Protein AF-A0A820C5L3-F1 (afdb_monomer)

Organism: NCBI:txid392033

Structure (mmCIF, N/CA/C/O backbone):
data_AF-A0A820C5L3-F1
#
_entry.id   AF-A0A820C5L3-F1
#
loop_
_atom_site.group_PDB
_atom_site.id
_atom_site.type_symbol
_atom_site.label_atom_id
_atom_site.label_alt_id
_atom_site.label_comp_id
_atom_site.label_asym_id
_atom_site.label_entity_id
_atom_site.label_seq_id
_atom_site.pdbx_PDB_ins_code
_atom_site.Cartn_x
_atom_site.Cartn_y
_atom_site.Cartn_z
_atom_site.occupancy
_atom_site.B_iso_or_equiv
_atom_site.auth_seq_id
_atom_site.auth_comp_id
_atom_site.auth_asym_id
_atom_site.auth_atom_id
_atom_site.pdbx_PDB_model_num
ATOM 1 N N . MET A 1 1 ? 15.963 -13.919 -25.135 1.00 39.50 1 MET A N 1
ATOM 2 C CA . MET A 1 1 ? 16.916 -13.376 -26.128 1.00 39.50 1 MET A CA 1
ATOM 3 C C . MET A 1 1 ? 16.530 -13.903 -27.505 1.00 39.50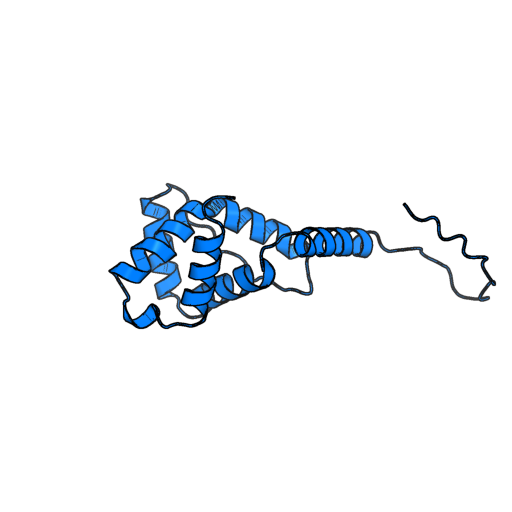 1 MET A C 1
ATOM 5 O O . MET A 1 1 ? 16.963 -14.981 -27.878 1.00 39.50 1 MET A O 1
ATOM 9 N N . VAL A 1 2 ? 15.660 -13.194 -28.229 1.00 38.88 2 VAL A N 1
ATOM 10 C CA . VAL A 1 2 ? 15.332 -13.510 -29.630 1.00 38.88 2 VAL A CA 1
ATOM 11 C C . VAL A 1 2 ? 15.930 -12.393 -30.475 1.00 38.88 2 VAL A C 1
ATOM 13 O O . VAL A 1 2 ? 15.554 -11.234 -30.327 1.00 38.88 2 VAL A O 1
ATOM 16 N N . ARG A 1 3 ? 16.923 -12.736 -31.299 1.00 52.38 3 ARG A N 1
ATOM 17 C CA . ARG A 1 3 ? 17.483 -11.843 -32.316 1.00 52.38 3 ARG A CA 1
ATOM 18 C C . ARG A 1 3 ? 16.450 -11.701 -33.432 1.00 52.38 3 ARG A C 1
ATOM 20 O O . ARG A 1 3 ? 16.195 -12.666 -34.144 1.00 52.38 3 ARG A O 1
ATOM 27 N N . SER A 1 4 ? 15.877 -10.518 -33.606 1.00 45.47 4 SER A N 1
ATOM 28 C CA . SER A 1 4 ? 15.151 -10.164 -34.824 1.00 45.47 4 SER A CA 1
ATOM 29 C C . SER A 1 4 ? 16.143 -9.598 -35.842 1.00 45.47 4 SER A C 1
ATOM 31 O O . SER A 1 4 ? 16.528 -8.434 -35.787 1.00 45.47 4 SER A O 1
ATOM 33 N N . SER A 1 5 ? 16.572 -10.440 -36.782 1.00 53.41 5 SER A N 1
ATOM 34 C CA . SER A 1 5 ? 17.209 -9.983 -38.018 1.00 53.41 5 SER A CA 1
ATOM 35 C C . SER A 1 5 ? 16.140 -9.345 -38.905 1.00 53.41 5 SER A C 1
ATOM 37 O O . SER A 1 5 ? 15.410 -10.049 -39.597 1.00 53.41 5 SER A O 1
ATOM 39 N N . SER A 1 6 ? 16.014 -8.018 -38.875 1.00 52.97 6 SER A N 1
ATOM 40 C CA . SER A 1 6 ? 15.189 -7.277 -39.833 1.00 52.97 6 SER A CA 1
ATOM 41 C C . SER A 1 6 ? 16.073 -6.687 -40.929 1.00 52.97 6 SER A C 1
ATOM 43 O O . SER A 1 6 ? 16.794 -5.715 -40.707 1.00 52.97 6 SER A O 1
ATOM 45 N N . THR A 1 7 ? 16.002 -7.280 -42.117 1.00 50.47 7 THR A N 1
ATOM 46 C CA . THR A 1 7 ? 16.539 -6.742 -43.369 1.00 50.47 7 THR A CA 1
ATOM 47 C C . THR A 1 7 ? 15.932 -5.358 -43.620 1.00 50.47 7 THR A C 1
ATOM 49 O O . THR A 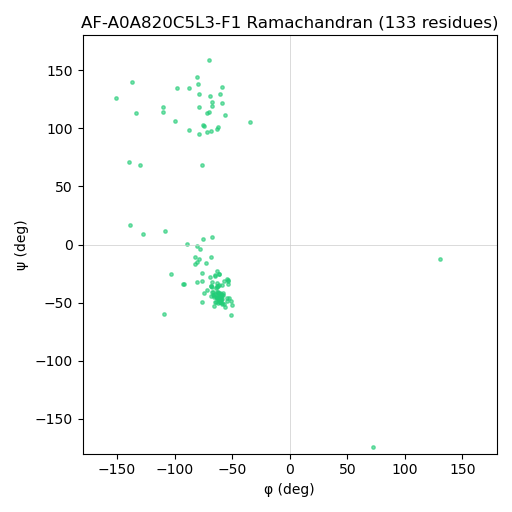1 7 ? 14.730 -5.229 -43.850 1.00 50.47 7 THR A O 1
ATOM 52 N N . ILE A 1 8 ? 16.750 -4.309 -43.533 1.00 54.78 8 ILE A N 1
ATOM 53 C CA . ILE A 1 8 ? 16.318 -2.916 -43.686 1.00 54.78 8 ILE A CA 1
ATOM 54 C C . ILE A 1 8 ? 16.057 -2.651 -45.174 1.00 54.78 8 ILE A C 1
ATOM 56 O O . ILE A 1 8 ? 16.989 -2.436 -45.945 1.00 54.78 8 ILE A O 1
ATOM 60 N N . LYS A 1 9 ? 14.785 -2.631 -45.588 1.00 55.88 9 LYS A N 1
ATOM 61 C CA . LYS A 1 9 ? 14.384 -1.838 -46.757 1.00 55.88 9 LYS A CA 1
ATOM 62 C C . LYS A 1 9 ? 14.485 -0.372 -46.342 1.00 55.88 9 LYS A C 1
ATOM 64 O O . LYS A 1 9 ? 13.774 0.069 -45.442 1.00 55.88 9 LYS A O 1
ATOM 69 N N . SER A 1 10 ? 15.408 0.357 -46.955 1.00 54.88 10 SER A N 1
ATOM 70 C CA . SER A 1 10 ? 15.662 1.770 -46.687 1.00 54.88 10 SER A CA 1
ATOM 71 C C . SER A 1 10 ? 14.432 2.616 -47.037 1.00 54.88 10 SER A C 1
ATOM 73 O O . SER A 1 10 ? 14.207 2.942 -48.202 1.00 54.88 10 SER A O 1
ATOM 75 N N . ASN A 1 11 ? 13.637 2.987 -46.032 1.00 57.78 11 ASN A N 1
ATOM 76 C CA . ASN A 1 11 ? 12.704 4.107 -46.135 1.00 57.78 11 ASN A CA 1
ATOM 77 C C . ASN A 1 11 ? 13.531 5.398 -46.228 1.00 57.78 11 ASN A C 1
ATOM 79 O O . ASN A 1 11 ? 14.027 5.904 -45.221 1.00 57.78 11 ASN A O 1
ATOM 83 N N . ILE A 1 12 ? 13.736 5.882 -47.453 1.00 64.81 12 ILE A N 1
ATOM 84 C CA . ILE A 1 12 ? 14.510 7.087 -47.770 1.00 64.81 12 ILE A CA 1
ATOM 85 C C . ILE A 1 12 ? 13.821 8.294 -47.112 1.00 64.81 12 ILE A C 1
ATOM 87 O O . ILE A 1 12 ? 12.794 8.763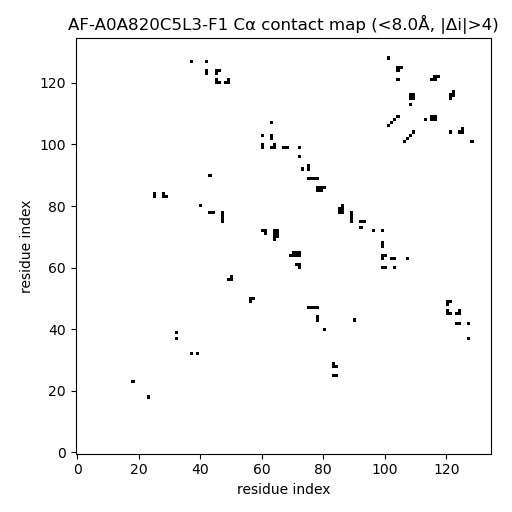 -47.591 1.00 64.81 12 ILE A O 1
ATOM 91 N N . GLY A 1 13 ? 14.364 8.749 -45.977 1.00 70.62 13 GLY A N 1
ATOM 92 C CA . GLY A 1 13 ? 13.924 9.956 -45.264 1.00 70.62 13 GLY A CA 1
ATOM 93 C C . GLY A 1 13 ? 13.671 9.799 -43.759 1.00 70.62 13 GLY A C 1
ATOM 94 O O . GLY A 1 13 ? 13.563 10.809 -43.071 1.00 70.62 13 GLY A O 1
ATOM 95 N N . LEU A 1 14 ? 13.606 8.576 -43.217 1.00 75.38 14 LEU A N 1
ATOM 96 C CA . LEU A 1 14 ? 13.379 8.354 -41.782 1.00 75.38 14 LEU A CA 1
ATOM 97 C C . LEU A 1 14 ? 14.638 7.811 -41.100 1.00 75.38 14 LEU A C 1
ATOM 99 O O . LEU A 1 14 ? 15.106 6.716 -41.408 1.00 75.38 14 LEU A O 1
ATOM 103 N N . ILE A 1 15 ? 15.171 8.573 -40.144 1.00 79.81 15 ILE A N 1
ATOM 104 C CA . ILE A 1 15 ? 16.299 8.148 -39.309 1.00 79.81 15 ILE A CA 1
ATOM 105 C C . ILE A 1 15 ? 15.766 7.204 -38.228 1.00 79.81 15 ILE A C 1
ATOM 107 O O . ILE A 1 15 ? 14.947 7.588 -37.393 1.00 79.81 15 ILE A O 1
ATOM 111 N N . HIS A 1 16 ? 16.242 5.960 -38.229 1.00 75.62 16 HIS A N 1
ATOM 112 C CA . HIS A 1 16 ? 15.919 4.996 -37.184 1.00 75.62 16 HIS A CA 1
ATOM 113 C C . HIS A 1 16 ? 16.701 5.324 -35.902 1.00 75.62 16 HIS A C 1
ATOM 115 O O . HIS A 1 16 ? 17.885 5.022 -35.790 1.00 75.62 16 HIS A O 1
ATOM 121 N N . ILE A 1 17 ? 16.025 5.927 -34.924 1.00 77.88 17 ILE A N 1
ATOM 122 C CA . ILE A 1 17 ? 16.590 6.323 -33.618 1.00 77.88 17 ILE A CA 1
ATOM 123 C C . ILE A 1 17 ? 16.683 5.152 -32.614 1.00 77.88 17 ILE A C 1
ATOM 125 O O . ILE A 1 17 ? 17.216 5.302 -31.517 1.00 77.88 17 ILE A O 1
ATOM 129 N N . GLY A 1 18 ? 16.233 3.952 -32.995 1.00 77.81 18 GLY A N 1
ATOM 130 C CA . GLY A 1 18 ? 16.178 2.800 -32.093 1.00 77.81 18 GLY A CA 1
ATOM 131 C C . GLY A 1 18 ? 15.073 2.924 -31.037 1.00 77.81 18 GLY A C 1
ATOM 132 O O . GLY A 1 18 ? 14.242 3.832 -31.073 1.00 77.81 18 GLY A O 1
ATOM 133 N N . SER A 1 19 ? 15.028 1.978 -30.096 1.00 79.38 19 SER A N 1
ATOM 134 C CA . SER A 1 19 ? 14.068 2.009 -28.988 1.00 79.38 19 SER A CA 1
ATOM 135 C C . SER A 1 19 ? 14.518 2.984 -27.900 1.00 79.38 19 SER A C 1
ATOM 137 O O . SER A 1 19 ? 15.633 2.870 -27.394 1.00 79.38 19 SER A O 1
ATOM 139 N N . CYS A 1 20 ? 13.634 3.889 -27.475 1.00 85.62 20 CYS A N 1
ATOM 140 C CA . CYS A 1 20 ? 13.906 4.768 -26.337 1.00 85.62 20 CYS A CA 1
ATOM 141 C C . CYS A 1 20 ? 14.152 3.935 -25.057 1.00 85.62 20 CYS A C 1
ATOM 143 O O . CYS A 1 20 ? 13.299 3.104 -24.725 1.00 85.62 20 CYS A O 1
ATOM 145 N N . PRO A 1 21 ? 15.246 4.170 -24.302 1.00 84.19 21 PRO A N 1
ATOM 146 C CA . PRO A 1 21 ? 15.532 3.461 -23.048 1.00 84.19 21 PRO A CA 1
ATOM 147 C C . PRO A 1 21 ? 14.376 3.518 -22.044 1.00 84.19 21 PRO A C 1
ATOM 149 O O . PRO A 1 21 ? 14.139 2.568 -21.302 1.00 84.19 21 PRO A O 1
ATOM 152 N N . LEU A 1 22 ? 13.600 4.604 -22.079 1.00 84.25 22 LEU A N 1
ATOM 153 C CA . LEU A 1 22 ? 12.400 4.773 -21.269 1.00 84.25 22 LEU A CA 1
ATOM 154 C C . LEU A 1 22 ? 11.353 3.682 -21.532 1.00 84.25 22 LEU A C 1
ATOM 156 O O . LEU A 1 22 ? 10.778 3.147 -20.588 1.00 84.25 22 LEU A O 1
ATOM 160 N N . HIS A 1 23 ? 11.126 3.331 -22.802 1.00 83.62 23 HIS A N 1
ATOM 161 C CA . HIS A 1 23 ? 10.191 2.268 -23.174 1.00 83.62 23 HIS A CA 1
ATOM 162 C C . HIS A 1 23 ? 10.699 0.894 -22.733 1.00 83.62 23 HIS A C 1
ATOM 164 O O . HIS A 1 23 ? 9.901 0.058 -22.316 1.00 83.62 23 HIS A O 1
ATOM 170 N N . LEU A 1 24 ? 12.016 0.670 -22.779 1.00 87.75 24 LEU A N 1
ATOM 171 C CA . LEU A 1 24 ? 12.616 -0.573 -22.300 1.00 87.75 24 LEU A CA 1
ATOM 172 C C . LEU A 1 24 ? 12.396 -0.739 -20.791 1.00 87.75 24 LEU A C 1
ATOM 174 O O . LEU A 1 24 ? 11.879 -1.766 -20.368 1.00 87.75 24 LEU A O 1
ATOM 178 N N . ILE A 1 25 ? 12.691 0.294 -19.996 1.00 85.62 25 ILE A N 1
ATOM 179 C CA . ILE A 1 25 ? 12.481 0.268 -18.540 1.00 85.62 25 ILE A CA 1
ATOM 180 C C . ILE A 1 25 ? 10.991 0.117 -18.202 1.00 85.62 25 ILE A C 1
ATOM 182 O O . ILE A 1 25 ? 10.630 -0.716 -17.374 1.00 85.62 25 ILE A O 1
ATOM 186 N N . HIS A 1 26 ? 10.118 0.880 -18.867 1.00 82.62 26 HIS A N 1
ATOM 187 C CA . HIS A 1 26 ? 8.668 0.787 -18.692 1.00 82.62 26 HIS A CA 1
ATOM 188 C C . HIS A 1 26 ? 8.154 -0.641 -18.914 1.00 82.62 26 HIS A C 1
ATOM 190 O O . HIS A 1 26 ? 7.415 -1.171 -18.087 1.00 82.62 26 HIS A O 1
ATOM 196 N N . ASN A 1 27 ? 8.562 -1.275 -20.015 1.00 84.25 27 ASN A N 1
ATOM 197 C CA . ASN A 1 27 ? 8.130 -2.631 -20.334 1.00 84.25 27 ASN A CA 1
ATOM 198 C C . ASN A 1 27 ? 8.687 -3.655 -19.344 1.00 84.25 27 ASN A C 1
ATOM 200 O O . ASN A 1 27 ? 7.958 -4.566 -18.970 1.00 84.25 27 ASN A O 1
ATOM 204 N N . SER A 1 28 ? 9.924 -3.483 -18.873 1.00 86.62 28 SER A N 1
ATOM 205 C CA . SER A 1 28 ? 10.486 -4.337 -17.823 1.00 86.62 28 SER A CA 1
ATOM 206 C C . SER A 1 28 ? 9.681 -4.261 -16.524 1.00 86.62 28 SER A C 1
ATOM 208 O O . SER A 1 28 ? 9.375 -5.302 -15.952 1.00 86.62 28 SER A O 1
ATOM 210 N N . PHE A 1 29 ? 9.284 -3.061 -16.081 1.00 82.19 29 PHE A N 1
ATOM 211 C CA . PHE A 1 29 ? 8.427 -2.908 -14.896 1.00 82.19 29 PHE A CA 1
ATOM 212 C C . PHE A 1 29 ? 7.053 -3.536 -15.093 1.00 82.19 29 PHE A C 1
ATOM 214 O O . PHE A 1 29 ? 6.593 -4.262 -14.218 1.00 82.19 29 PHE A O 1
ATOM 221 N N . LYS A 1 30 ? 6.423 -3.290 -16.248 1.00 82.44 30 LYS A N 1
ATOM 222 C CA . LYS A 1 30 ? 5.130 -3.889 -16.576 1.00 82.44 30 LYS A CA 1
ATOM 223 C C . LYS A 1 30 ? 5.206 -5.417 -16.527 1.00 82.44 30 LYS A C 1
ATOM 225 O O . LYS A 1 30 ? 4.428 -6.030 -15.817 1.00 82.44 30 LYS A O 1
ATOM 230 N N . ILE A 1 31 ? 6.183 -6.018 -17.212 1.00 86.81 31 ILE A N 1
ATOM 231 C CA . ILE A 1 31 ? 6.385 -7.476 -17.219 1.00 86.81 31 ILE A CA 1
ATOM 232 C C . ILE A 1 31 ? 6.666 -7.997 -15.806 1.00 86.81 31 ILE A C 1
ATOM 234 O O . ILE A 1 31 ? 6.131 -9.030 -15.423 1.00 86.81 31 ILE A O 1
ATOM 238 N N . GLY A 1 32 ? 7.488 -7.290 -15.027 1.00 85.19 32 GLY A N 1
ATOM 239 C CA . GLY A 1 32 ? 7.774 -7.663 -13.644 1.00 85.19 32 GLY A CA 1
ATOM 240 C C . GLY A 1 32 ? 6.515 -7.688 -12.779 1.00 85.19 32 GLY A C 1
ATOM 241 O O . GLY A 1 32 ? 6.316 -8.630 -12.023 1.00 85.19 32 GLY A O 1
ATOM 242 N N . ILE A 1 33 ? 5.633 -6.703 -12.931 1.00 80.25 33 ILE A N 1
ATOM 243 C CA . ILE A 1 33 ? 4.386 -6.621 -12.164 1.00 80.25 33 ILE A CA 1
ATOM 244 C C . ILE A 1 33 ? 3.364 -7.645 -12.660 1.00 80.25 33 ILE A C 1
ATOM 246 O O . ILE A 1 33 ? 2.785 -8.348 -11.838 1.00 80.25 33 ILE A O 1
ATOM 250 N N . ASP A 1 34 ? 3.238 -7.826 -13.976 1.00 83.06 34 ASP A N 1
ATOM 251 C CA . ASP A 1 34 ? 2.406 -8.871 -14.587 1.00 83.06 34 ASP A CA 1
ATOM 252 C C . ASP A 1 34 ? 2.868 -10.289 -14.185 1.00 83.06 34 ASP A C 1
ATOM 254 O O . ASP A 1 34 ? 2.075 -11.226 -14.196 1.00 83.06 34 ASP A O 1
ATOM 258 N N . SER A 1 35 ? 4.149 -10.464 -13.831 1.00 86.19 35 SER A N 1
ATOM 259 C CA . SER A 1 35 ? 4.684 -11.740 -13.333 1.00 86.19 35 SER A CA 1
ATOM 260 C C . SER A 1 35 ? 4.365 -12.016 -11.863 1.00 86.19 35 SER A C 1
ATOM 262 O O . SER A 1 35 ? 4.560 -13.138 -11.398 1.00 86.19 35 SER A O 1
ATOM 264 N N . THR A 1 36 ? 3.882 -11.015 -11.123 1.00 81.00 36 THR A N 1
ATOM 265 C CA . THR A 1 36 ? 3.398 -11.223 -9.758 1.00 81.00 36 THR A CA 1
ATOM 266 C C . THR A 1 36 ? 1.975 -11.777 -9.787 1.00 81.00 36 THR A C 1
ATOM 268 O O . THR A 1 36 ? 1.154 -11.363 -10.599 1.00 81.00 36 THR A O 1
ATOM 271 N N . ASN A 1 37 ? 1.635 -12.665 -8.850 1.00 81.38 37 ASN A N 1
ATOM 272 C CA . ASN A 1 37 ? 0.246 -13.111 -8.659 1.00 81.38 37 ASN A CA 1
ATOM 273 C C . ASN A 1 37 ? -0.627 -12.047 -7.961 1.00 81.38 37 ASN A C 1
ATOM 275 O O . ASN A 1 37 ? -1.782 -12.312 -7.628 1.00 81.38 37 ASN A O 1
ATOM 279 N N . TRP A 1 38 ? -0.075 -10.859 -7.706 1.00 81.75 38 TRP A N 1
ATOM 280 C CA . TRP A 1 38 ? -0.741 -9.771 -7.007 1.00 81.75 38 TRP A CA 1
ATOM 281 C C . TRP A 1 38 ? -1.309 -8.772 -8.012 1.00 81.75 38 TRP A C 1
ATOM 283 O O . TRP A 1 38 ? -0.606 -8.283 -8.895 1.00 81.75 38 T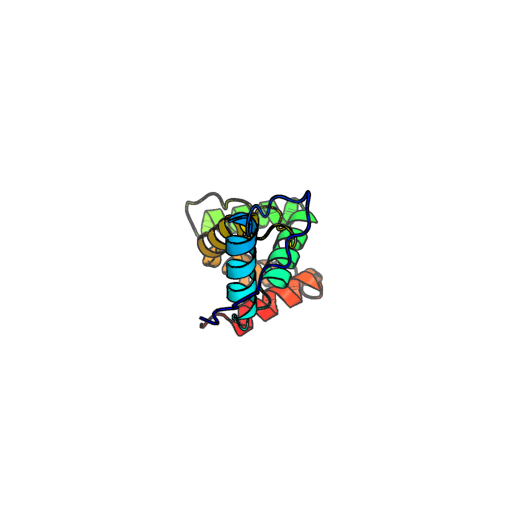RP A O 1
ATOM 293 N N . SER A 1 39 ? -2.552 -8.343 -7.798 1.00 85.31 39 SER A N 1
ATOM 294 C CA . SER A 1 39 ? -3.105 -7.170 -8.487 1.00 85.31 39 SER A CA 1
ATOM 295 C C . SER A 1 39 ? -2.548 -5.880 -7.857 1.00 85.31 39 SER A C 1
ATOM 297 O O . SER A 1 39 ? -3.253 -5.140 -7.166 1.00 85.31 39 SER A O 1
ATOM 299 N N . ILE A 1 40 ? -1.242 -5.622 -8.035 1.00 84.31 40 ILE A N 1
ATOM 300 C CA . ILE A 1 40 ? -0.529 -4.488 -7.412 1.00 84.31 40 ILE A CA 1
ATOM 301 C C . ILE A 1 40 ? -1.179 -3.157 -7.803 1.00 84.31 40 ILE A C 1
ATOM 303 O O . ILE A 1 40 ? -1.360 -2.274 -6.964 1.00 84.31 40 ILE A O 1
ATOM 307 N N . GLU A 1 41 ? -1.567 -3.006 -9.068 1.00 84.06 41 GLU A N 1
ATOM 308 C CA . GLU A 1 41 ? -2.219 -1.789 -9.552 1.00 84.06 41 GLU A CA 1
ATOM 309 C C . GLU A 1 41 ? -3.538 -1.515 -8.825 1.00 84.06 41 GLU A C 1
ATOM 311 O O . GLU A 1 41 ? -3.798 -0.389 -8.394 1.00 84.06 41 GLU A O 1
ATOM 316 N N . GLU A 1 42 ? -4.379 -2.539 -8.683 1.00 86.69 42 GLU A N 1
ATOM 317 C CA . GLU A 1 42 ? -5.667 -2.434 -8.009 1.00 86.69 42 GLU A CA 1
ATOM 318 C C . GLU A 1 42 ? -5.484 -2.130 -6.525 1.00 86.69 42 GLU A C 1
ATOM 320 O O . GLU A 1 42 ? -6.146 -1.238 -5.988 1.00 86.69 42 GLU A O 1
ATOM 325 N N . PHE A 1 43 ? -4.534 -2.804 -5.877 1.00 88.62 43 PHE A N 1
ATOM 326 C CA . PHE A 1 43 ? -4.171 -2.544 -4.492 1.00 88.62 43 PHE A CA 1
ATOM 327 C C . PHE A 1 43 ? -3.774 -1.077 -4.273 1.00 88.62 43 PHE A C 1
ATOM 329 O O . PHE A 1 43 ? -4.369 -0.383 -3.441 1.00 88.62 43 PHE A O 1
ATOM 336 N N . LEU A 1 44 ? -2.816 -0.570 -5.057 1.00 88.06 44 LEU A N 1
ATOM 337 C CA . LEU A 1 44 ? -2.337 0.809 -4.946 1.00 88.06 44 LEU A CA 1
ATOM 338 C C . LEU A 1 44 ? -3.444 1.824 -5.248 1.00 88.06 44 LEU A C 1
ATOM 340 O O . LEU A 1 44 ? -3.569 2.828 -4.543 1.00 88.06 44 LEU A O 1
ATOM 344 N N . ASN A 1 45 ? -4.270 1.563 -6.264 1.00 87.88 45 ASN A N 1
ATOM 345 C CA . ASN A 1 45 ? -5.406 2.417 -6.603 1.00 87.88 45 ASN A CA 1
ATOM 346 C C . ASN A 1 45 ? -6.420 2.489 -5.460 1.00 87.88 45 ASN A C 1
ATOM 348 O O . ASN A 1 45 ? -6.822 3.587 -5.067 1.00 87.88 45 ASN A O 1
ATOM 352 N N . ASN A 1 46 ? -6.803 1.343 -4.895 1.00 91.06 46 ASN A N 1
ATOM 353 C CA . ASN A 1 46 ? -7.745 1.288 -3.784 1.00 91.06 46 ASN A CA 1
ATOM 354 C C . ASN A 1 46 ? -7.200 2.015 -2.556 1.00 91.06 46 ASN A C 1
ATOM 356 O O . ASN A 1 46 ? -7.929 2.779 -1.920 1.00 91.06 46 ASN A O 1
ATOM 360 N N . LEU A 1 47 ? -5.916 1.837 -2.252 1.00 90.88 47 LEU A N 1
ATOM 361 C CA . LEU A 1 47 ? -5.273 2.470 -1.111 1.00 90.88 47 LEU A CA 1
ATOM 362 C C . LEU A 1 47 ? -5.221 3.996 -1.266 1.00 90.88 47 LEU A C 1
ATOM 364 O O . LEU A 1 47 ? -5.644 4.736 -0.372 1.00 90.88 47 LEU A O 1
ATOM 368 N N . VAL A 1 48 ? -4.757 4.494 -2.416 1.00 88.31 48 VAL A N 1
ATOM 369 C CA . VAL A 1 48 ? -4.736 5.937 -2.706 1.00 88.31 48 VAL A CA 1
ATOM 370 C C . VAL A 1 48 ? -6.152 6.508 -2.656 1.00 88.31 48 VAL A C 1
ATOM 372 O O . VAL A 1 48 ? -6.378 7.567 -2.059 1.00 88.31 48 VAL A O 1
ATOM 375 N N . PHE A 1 49 ? -7.123 5.800 -3.237 1.00 89.69 49 PHE A N 1
ATOM 376 C CA . PHE A 1 49 ? -8.519 6.211 -3.217 1.00 89.69 49 PHE A CA 1
ATOM 377 C C . PHE A 1 49 ? -9.053 6.293 -1.785 1.00 89.69 49 PHE A C 1
ATOM 379 O O . PHE A 1 49 ? -9.610 7.325 -1.406 1.00 89.69 49 PHE A O 1
ATOM 386 N N . TRP A 1 50 ? -8.817 5.273 -0.958 1.00 92.25 50 TRP A N 1
ATOM 387 C CA . TRP A 1 50 ? -9.264 5.214 0.433 1.00 92.25 50 TRP A CA 1
ATOM 388 C C . TRP A 1 50 ? -8.902 6.473 1.220 1.00 92.25 50 TRP A C 1
ATOM 390 O O . TRP A 1 50 ? -9.781 7.111 1.818 1.00 92.25 50 TRP A O 1
ATOM 400 N N . PHE A 1 51 ? -7.624 6.854 1.163 1.00 90.62 51 PHE A N 1
ATOM 401 C CA . PHE A 1 51 ? -7.099 8.024 1.858 1.00 90.62 51 PHE A CA 1
ATOM 402 C C . PHE A 1 51 ? -7.467 9.340 1.175 1.00 90.62 51 PHE A C 1
ATOM 404 O O . PHE A 1 51 ? -7.501 10.372 1.837 1.00 90.62 51 PHE A O 1
ATOM 411 N N . SER A 1 52 ? -7.748 9.356 -0.129 1.00 88.19 52 SER A N 1
ATOM 412 C CA . SER A 1 52 ? -8.195 10.573 -0.824 1.00 88.19 52 SER A CA 1
ATOM 413 C C . SER A 1 52 ? -9.603 11.022 -0.428 1.00 88.19 52 SER A C 1
ATOM 415 O O . SER A 1 52 ? -9.904 12.211 -0.482 1.00 88.19 52 SER A O 1
ATOM 417 N N . ARG A 1 53 ? -10.461 10.085 -0.009 1.00 90.38 53 ARG A N 1
ATOM 418 C CA . ARG A 1 53 ? -11.893 10.338 0.203 1.00 90.38 53 ARG A CA 1
ATOM 419 C C . ARG A 1 53 ? -12.230 10.969 1.548 1.00 90.38 53 ARG A C 1
ATOM 421 O O . ARG A 1 53 ? -13.336 11.480 1.682 1.00 90.38 53 ARG A O 1
ATOM 428 N N . SER A 1 54 ? -11.328 10.926 2.529 1.00 90.50 54 SER A N 1
ATOM 429 C CA . SER A 1 54 ? -11.558 11.579 3.819 1.00 90.50 54 SER A CA 1
ATOM 430 C C . SER A 1 54 ? -10.257 12.028 4.493 1.00 90.50 54 SER A C 1
ATOM 432 O O . SER A 1 54 ? -9.388 11.185 4.743 1.00 90.50 54 SER A O 1
ATOM 434 N N . PRO A 1 55 ? -10.142 13.313 4.878 1.00 90.81 55 PRO A N 1
ATOM 435 C CA . PRO A 1 55 ? -9.075 13.787 5.755 1.00 90.81 55 PRO A CA 1
ATOM 436 C C . PRO A 1 55 ? -9.062 13.080 7.115 1.00 90.81 55 PRO A C 1
ATOM 438 O O . PRO A 1 55 ? -7.985 12.790 7.624 1.00 90.81 55 PRO A O 1
ATOM 441 N N . SER A 1 56 ? -10.226 12.716 7.669 1.00 92.69 56 SER A N 1
ATOM 442 C CA . SER A 1 56 ? -10.284 12.023 8.966 1.00 92.69 56 SER A CA 1
ATOM 443 C C . SER A 1 56 ? -9.613 10.651 8.917 1.00 92.69 56 SER A C 1
ATOM 445 O O . SER A 1 56 ? -8.886 10.281 9.829 1.00 92.69 56 SER A O 1
ATOM 447 N N . ARG A 1 57 ? -9.748 9.925 7.798 1.00 92.44 57 ARG A N 1
ATOM 448 C CA . ARG A 1 57 ? -9.069 8.631 7.604 1.00 92.44 57 ARG A CA 1
ATOM 449 C C . ARG A 1 57 ? -7.553 8.778 7.597 1.00 92.44 57 ARG A C 1
ATOM 451 O O . ARG A 1 57 ? -6.854 7.890 8.072 1.00 92.44 57 ARG A O 1
ATOM 458 N N . ARG A 1 58 ? -7.053 9.886 7.043 1.00 91.31 58 ARG A N 1
ATOM 459 C CA . ARG A 1 58 ? -5.624 10.213 7.036 1.00 91.31 58 ARG A CA 1
ATOM 460 C C . ARG A 1 58 ? -5.126 10.538 8.435 1.00 91.31 58 ARG A C 1
ATOM 462 O O . ARG A 1 58 ? -4.071 10.056 8.820 1.00 91.31 58 ARG A O 1
ATOM 469 N N . GLU A 1 59 ? -5.882 11.335 9.179 1.00 92.12 59 GLU A N 1
ATOM 470 C CA . GLU A 1 59 ? -5.547 11.684 10.557 1.00 92.12 59 GLU A CA 1
ATOM 471 C C . GLU A 1 59 ? -5.515 10.443 11.458 1.00 92.12 59 GLU A C 1
ATOM 473 O O . GLU A 1 59 ? -4.553 10.235 12.194 1.00 92.12 59 GLU A O 1
ATOM 478 N N . ASP A 1 60 ? -6.519 9.576 11.338 1.00 93.50 60 ASP A N 1
ATOM 479 C CA . ASP A 1 60 ? -6.581 8.307 12.059 1.00 93.50 60 ASP A CA 1
ATOM 480 C C . ASP A 1 60 ? -5.399 7.394 11.714 1.00 93.50 60 ASP A C 1
ATOM 482 O O . ASP A 1 60 ? -4.768 6.828 12.604 1.00 93.50 60 ASP A O 1
ATOM 486 N N . TYR A 1 61 ? -5.042 7.300 10.431 1.00 92.44 61 TYR A N 1
ATOM 487 C CA . TYR A 1 61 ? -3.860 6.554 10.005 1.00 92.44 61 TYR A CA 1
ATOM 488 C C . TYR A 1 61 ? -2.568 7.119 10.601 1.00 92.44 61 TYR A C 1
ATOM 490 O O . TYR A 1 61 ? -1.744 6.352 11.087 1.00 92.44 61 TYR A O 1
ATOM 498 N N . LEU A 1 62 ? -2.395 8.444 10.628 1.00 91.00 62 LEU A N 1
ATOM 499 C CA . LEU A 1 62 ? -1.224 9.066 11.253 1.00 91.00 62 LEU A CA 1
ATOM 500 C C . LEU A 1 62 ? -1.159 8.795 12.760 1.00 91.00 62 LEU A C 1
ATOM 502 O O . LEU A 1 62 ? -0.066 8.599 13.286 1.00 91.00 62 LEU A O 1
ATOM 506 N N . LYS A 1 63 ? -2.305 8.755 13.452 1.00 90.81 63 LYS A N 1
ATOM 507 C CA . LYS A 1 63 ? -2.368 8.371 14.871 1.00 90.81 63 LYS A CA 1
ATOM 508 C C . LYS A 1 63 ? -1.912 6.925 15.065 1.00 90.81 63 LYS A C 1
ATOM 510 O O . LYS A 1 63 ? -1.082 6.672 15.932 1.00 90.81 63 LYS A O 1
ATOM 515 N N . VAL A 1 64 ? -2.399 6.000 14.235 1.00 91.12 64 VAL A N 1
ATOM 516 C CA . VAL A 1 64 ? -1.964 4.592 14.257 1.00 91.12 64 VAL A CA 1
ATOM 517 C C . VAL A 1 64 ? -0.466 4.480 13.964 1.00 91.12 64 VAL A C 1
ATOM 519 O O . VAL A 1 64 ? 0.259 3.870 14.744 1.00 91.12 64 VAL A O 1
ATOM 522 N N . ALA A 1 65 ? 0.012 5.125 12.898 1.00 89.38 65 ALA A N 1
ATOM 523 C CA . ALA A 1 65 ? 1.413 5.089 12.492 1.00 89.38 65 ALA A CA 1
ATOM 524 C C . ALA A 1 65 ? 2.345 5.627 13.583 1.00 89.38 65 ALA A C 1
ATOM 526 O O . ALA A 1 65 ? 3.332 4.969 13.890 1.00 89.38 65 ALA A O 1
ATOM 527 N N . LYS A 1 66 ? 1.996 6.759 14.213 1.00 88.06 66 LYS A N 1
ATOM 528 C CA . LYS A 1 66 ? 2.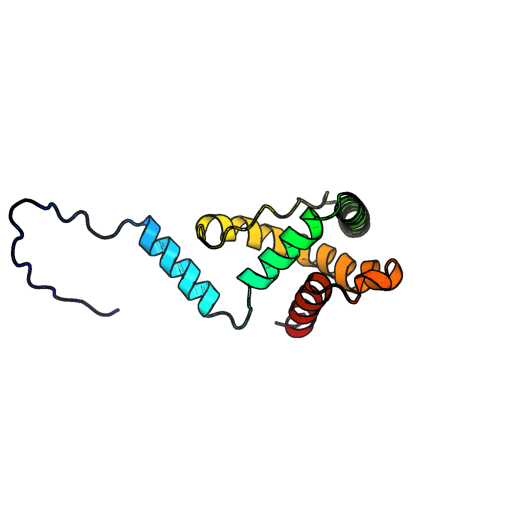764 7.374 15.309 1.00 88.06 66 LYS A CA 1
ATOM 529 C C . LYS A 1 66 ? 2.852 6.481 16.550 1.00 88.06 66 LYS A C 1
ATOM 531 O O . LYS A 1 66 ? 3.843 6.535 17.269 1.00 88.06 66 LYS A O 1
ATOM 536 N N . ASN A 1 67 ? 1.811 5.697 16.826 1.00 85.56 67 ASN A N 1
ATOM 537 C CA . ASN A 1 67 ? 1.793 4.790 17.973 1.00 85.56 67 ASN A CA 1
ATOM 538 C C . ASN A 1 67 ? 2.637 3.531 17.731 1.00 85.56 67 ASN A C 1
ATOM 540 O O . ASN A 1 67 ? 3.168 2.966 18.682 1.00 85.56 67 ASN A O 1
ATOM 544 N N . LEU A 1 68 ? 2.731 3.081 16.477 1.00 84.44 68 LEU A N 1
ATOM 545 C CA . LEU A 1 68 ? 3.399 1.832 16.106 1.00 84.44 68 LEU A CA 1
ATOM 546 C C . LEU A 1 68 ? 4.870 2.035 15.723 1.00 84.44 68 LEU A C 1
ATOM 548 O O . LEU A 1 68 ? 5.719 1.185 15.977 1.00 84.44 68 LEU A O 1
ATOM 552 N N . SER A 1 69 ? 5.162 3.172 15.103 1.00 71.00 69 SER A N 1
ATOM 553 C CA . SER A 1 69 ? 6.478 3.562 14.623 1.00 71.00 69 SER A CA 1
ATOM 554 C C . SER A 1 69 ? 6.707 5.032 14.968 1.00 71.00 69 SER A C 1
ATOM 556 O O . SER A 1 69 ? 5.821 5.860 14.788 1.00 71.00 69 SER A O 1
ATOM 558 N N . ASN A 1 70 ? 7.913 5.403 15.399 1.00 62.44 70 ASN A N 1
ATOM 559 C CA . ASN A 1 70 ? 8.268 6.821 15.569 1.00 62.44 70 ASN A CA 1
ATOM 560 C C . ASN A 1 70 ? 8.350 7.583 14.225 1.00 62.44 70 ASN A C 1
ATOM 562 O O . ASN A 1 70 ? 8.771 8.739 14.206 1.00 62.44 70 ASN A O 1
ATOM 566 N N . ASP A 1 71 ? 7.978 6.950 13.107 1.00 65.31 71 ASP A N 1
ATOM 567 C CA . ASP A 1 71 ? 7.931 7.576 11.793 1.00 65.31 71 ASP A CA 1
ATOM 568 C C . ASP A 1 71 ? 6.567 8.241 11.560 1.00 65.31 71 ASP A C 1
ATOM 570 O O . ASP A 1 71 ? 5.496 7.682 11.819 1.00 65.31 71 ASP A O 1
ATOM 574 N N . ILE A 1 72 ? 6.601 9.469 11.050 1.00 64.44 72 ILE A N 1
ATOM 575 C CA . ILE A 1 72 ? 5.400 10.213 10.682 1.00 64.44 72 ILE A CA 1
ATOM 576 C C . ILE A 1 72 ? 4.975 9.654 9.328 1.00 64.44 72 ILE A C 1
ATOM 578 O O . ILE A 1 72 ? 5.511 10.068 8.302 1.00 64.44 72 ILE A O 1
ATOM 582 N N . GLY A 1 73 ? 4.050 8.686 9.339 1.00 62.62 73 GLY A N 1
ATOM 583 C CA . GLY A 1 73 ? 3.597 7.944 8.157 1.00 62.62 73 GLY A CA 1
ATOM 584 C C . GLY A 1 73 ? 3.558 8.801 6.888 1.00 62.62 73 GLY A C 1
ATOM 585 O O . GLY A 1 73 ? 2.702 9.675 6.725 1.00 62.62 73 GLY A O 1
ATOM 586 N N . LYS A 1 74 ? 4.525 8.588 5.988 1.00 72.44 74 LYS A N 1
ATOM 587 C CA . LYS A 1 74 ? 4.639 9.360 4.748 1.00 72.44 74 LYS A CA 1
ATOM 588 C C . LYS A 1 74 ? 3.447 9.017 3.863 1.00 72.44 74 LYS A C 1
ATOM 590 O O . LYS A 1 74 ? 3.304 7.878 3.436 1.00 72.44 74 LYS A O 1
ATOM 595 N N . PHE A 1 75 ? 2.606 9.981 3.504 1.00 70.81 75 PHE A N 1
ATOM 596 C CA . PHE A 1 75 ? 1.454 9.647 2.664 1.00 70.81 75 PHE A CA 1
ATOM 597 C C . PHE A 1 75 ? 1.863 9.015 1.331 1.00 70.81 75 PHE A C 1
ATOM 599 O O . PHE A 1 75 ? 2.782 9.466 0.632 1.00 70.81 75 PHE A O 1
ATOM 606 N N . ILE A 1 76 ? 1.138 7.954 0.985 1.00 75.69 76 ILE A N 1
ATOM 607 C CA . ILE A 1 76 ? 1.309 7.235 -0.268 1.00 75.69 76 ILE A CA 1
ATOM 608 C C . ILE A 1 76 ? 0.863 8.167 -1.394 1.00 75.69 76 ILE A C 1
ATOM 610 O O . ILE A 1 76 ? -0.235 8.732 -1.378 1.00 75.69 76 ILE A O 1
ATOM 614 N N . ARG A 1 77 ? 1.784 8.418 -2.331 1.00 76.00 77 ARG A N 1
ATOM 615 C CA . ARG A 1 77 ? 1.561 9.354 -3.437 1.00 76.00 77 ARG A CA 1
ATOM 616 C C . ARG A 1 77 ? 0.549 8.764 -4.413 1.00 76.00 77 ARG A C 1
ATOM 618 O O . ARG A 1 77 ? 0.356 7.554 -4.472 1.00 76.00 77 ARG A O 1
ATOM 625 N N . ARG A 1 78 ? -0.082 9.632 -5.204 1.00 77.38 78 ARG A N 1
ATOM 626 C CA . ARG A 1 78 ? -1.038 9.206 -6.229 1.00 77.38 78 ARG A CA 1
ATOM 627 C C . ARG A 1 78 ? -0.366 8.260 -7.226 1.00 77.38 78 ARG A C 1
ATOM 629 O O . ARG A 1 78 ? 0.578 8.659 -7.904 1.00 77.38 78 ARG A O 1
ATOM 636 N N . PHE A 1 79 ? -0.910 7.055 -7.343 1.00 77.00 79 PHE A N 1
ATOM 637 C CA . PHE A 1 79 ? -0.541 6.089 -8.368 1.00 77.00 79 PHE A CA 1
ATOM 638 C C . PHE A 1 79 ? -1.222 6.437 -9.699 1.00 77.00 79 PHE A C 1
ATOM 640 O O . PHE A 1 79 ? -2.381 6.859 -9.726 1.00 77.00 79 PHE A O 1
ATOM 647 N N . ILE A 1 80 ? -0.479 6.325 -10.802 1.00 73.62 80 ILE A N 1
ATOM 648 C CA . ILE A 1 80 ? -0.990 6.518 -12.164 1.00 73.62 80 ILE A CA 1
ATOM 649 C C . ILE A 1 80 ? -0.475 5.359 -13.012 1.00 73.62 80 ILE A C 1
ATOM 651 O O . ILE A 1 80 ? 0.718 5.288 -13.299 1.00 73.62 80 ILE A O 1
ATOM 655 N N . ILE A 1 81 ? -1.400 4.5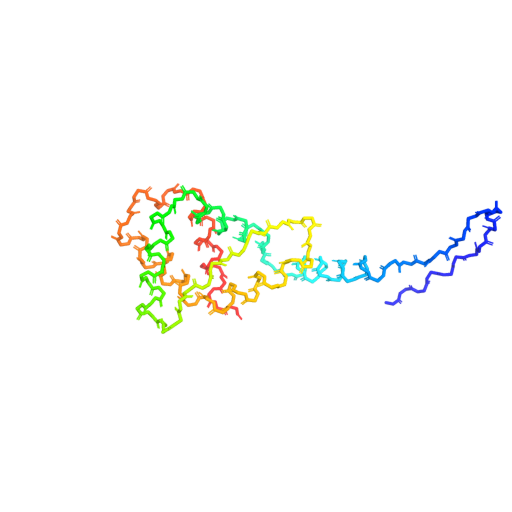10 -13.453 1.00 67.62 81 ILE A N 1
ATOM 656 C CA . ILE A 1 81 ? -1.133 3.278 -14.207 1.00 67.62 81 ILE A CA 1
ATOM 657 C C . ILE A 1 81 ? -0.340 3.502 -15.506 1.00 67.62 81 ILE A C 1
ATOM 659 O O . ILE A 1 81 ? 0.488 2.691 -15.894 1.00 67.62 81 ILE A O 1
ATOM 663 N N . THR A 1 82 ? -0.515 4.653 -16.162 1.00 70.69 82 THR A N 1
ATOM 664 C CA . THR A 1 82 ? 0.208 4.987 -17.402 1.00 70.69 82 THR A CA 1
ATOM 665 C C . THR A 1 82 ? 1.647 5.451 -17.171 1.00 70.69 82 THR A C 1
ATOM 667 O O . THR A 1 82 ? 2.365 5.731 -18.128 1.00 70.69 82 THR A O 1
ATOM 670 N N . ARG A 1 83 ? 2.088 5.580 -15.912 1.00 73.44 83 ARG A N 1
ATOM 671 C CA . ARG A 1 83 ? 3.419 6.080 -15.548 1.00 73.44 83 ARG A CA 1
ATOM 672 C C . ARG A 1 83 ? 4.106 5.141 -14.563 1.00 73.44 83 ARG A C 1
ATOM 674 O O . ARG A 1 83 ? 4.357 5.516 -13.422 1.00 73.44 83 ARG A O 1
ATOM 681 N N . TRP A 1 84 ? 4.468 3.950 -15.029 1.00 71.44 84 TRP A N 1
ATOM 682 C CA . TRP A 1 84 ? 5.118 2.909 -14.223 1.00 71.44 84 TRP A CA 1
ATOM 683 C C . TRP A 1 84 ? 6.396 3.345 -13.503 1.00 71.44 84 TRP A C 1
ATOM 685 O O . TRP A 1 84 ? 6.656 2.880 -12.402 1.00 71.44 84 TRP A O 1
ATOM 695 N N . LEU A 1 85 ? 7.156 4.303 -14.039 1.00 71.88 85 LEU A N 1
ATOM 696 C CA . LEU A 1 85 ? 8.304 4.857 -13.309 1.00 71.88 85 LEU A CA 1
ATOM 697 C C . LEU A 1 85 ? 7.919 5.543 -11.989 1.00 71.88 85 LEU A C 1
ATOM 699 O O . LEU A 1 85 ? 8.724 5.596 -11.067 1.00 71.88 85 LEU A O 1
ATOM 703 N N . ASN A 1 86 ? 6.684 6.036 -11.873 1.00 75.19 86 ASN A N 1
ATOM 704 C CA . ASN A 1 86 ? 6.170 6.574 -10.616 1.00 75.19 86 ASN A CA 1
ATOM 705 C C . ASN A 1 86 ? 5.692 5.471 -9.662 1.00 75.19 86 ASN A C 1
ATOM 707 O O . ASN A 1 86 ? 5.490 5.759 -8.486 1.00 75.19 86 ASN A O 1
ATOM 711 N N . ALA A 1 87 ? 5.504 4.237 -10.143 1.00 77.56 87 ALA A N 1
ATOM 712 C CA . ALA A 1 87 ? 5.086 3.105 -9.323 1.00 77.56 87 ALA A CA 1
ATOM 713 C C . ALA A 1 87 ? 6.166 2.721 -8.312 1.00 77.56 87 ALA A C 1
ATOM 715 O O . ALA A 1 87 ? 5.839 2.530 -7.149 1.00 77.56 87 ALA A O 1
ATOM 716 N N . GLY A 1 88 ? 7.438 2.677 -8.728 1.00 81.25 88 GLY A N 1
ATOM 717 C CA . GLY A 1 88 ? 8.561 2.261 -7.876 1.00 81.25 88 GLY A CA 1
ATOM 718 C C . GLY A 1 88 ? 8.599 2.992 -6.526 1.00 81.25 88 GLY A C 1
ATOM 719 O O . GLY A 1 88 ? 8.367 2.357 -5.500 1.00 81.25 88 GLY A O 1
ATOM 720 N N . PRO A 1 89 ? 8.733 4.333 -6.502 1.00 83.06 89 PRO A N 1
ATOM 721 C CA . PRO A 1 89 ? 8.759 5.097 -5.250 1.00 83.06 89 PRO A CA 1
ATOM 722 C C . PRO A 1 89 ? 7.465 5.014 -4.423 1.00 83.06 89 PRO A C 1
ATOM 724 O O . PRO A 1 89 ? 7.459 5.313 -3.228 1.00 83.06 89 PRO A O 1
ATOM 727 N N . ILE A 1 90 ? 6.333 4.689 -5.058 1.00 85.00 90 ILE A N 1
ATOM 728 C CA . ILE A 1 90 ? 5.053 4.482 -4.368 1.00 85.00 90 ILE A CA 1
ATOM 729 C C . ILE A 1 90 ? 5.070 3.125 -3.671 1.00 85.00 90 ILE A C 1
ATOM 731 O O . ILE A 1 90 ? 4.767 3.070 -2.484 1.00 85.00 90 ILE A O 1
ATOM 735 N N . ILE A 1 91 ? 5.449 2.068 -4.391 1.00 85.62 91 ILE A N 1
ATOM 736 C CA . ILE A 1 91 ? 5.559 0.698 -3.885 1.00 85.62 91 ILE A CA 1
ATOM 737 C C . ILE A 1 91 ? 6.563 0.647 -2.733 1.00 85.62 91 ILE A C 1
ATOM 739 O O . ILE A 1 91 ? 6.217 0.156 -1.666 1.00 85.62 91 ILE A O 1
ATOM 743 N N . GLU A 1 92 ? 7.747 1.243 -2.893 1.00 86.56 92 GLU A N 1
ATOM 744 C CA . GLU A 1 92 ? 8.745 1.361 -1.820 1.00 86.56 92 GLU A CA 1
ATOM 745 C C . GLU A 1 92 ? 8.141 1.984 -0.557 1.00 86.56 92 GLU A C 1
ATOM 747 O O . GLU A 1 92 ? 8.272 1.444 0.537 1.00 86.56 92 GLU A O 1
ATOM 752 N N . ARG A 1 93 ? 7.379 3.073 -0.705 1.00 86.88 93 ARG A N 1
ATOM 753 C CA . ARG A 1 93 ? 6.718 3.736 0.425 1.00 86.88 93 ARG A CA 1
ATOM 754 C C . ARG A 1 93 ? 5.602 2.907 1.061 1.00 86.88 93 ARG A C 1
ATOM 756 O O . ARG A 1 93 ? 5.347 3.062 2.255 1.00 86.88 93 ARG A O 1
ATOM 763 N N . VAL A 1 94 ? 4.896 2.096 0.275 1.00 88.62 94 VAL A N 1
ATOM 764 C CA . VAL A 1 94 ? 3.919 1.137 0.805 1.00 88.62 94 VAL A CA 1
ATOM 765 C C . VAL A 1 94 ? 4.640 0.080 1.635 1.00 88.62 94 VAL A C 1
ATOM 767 O O . VAL A 1 94 ? 4.195 -0.200 2.743 1.00 88.62 94 VAL A O 1
ATOM 770 N N . ILE A 1 95 ? 5.752 -0.457 1.130 1.00 87.94 95 ILE A N 1
ATOM 771 C CA . ILE A 1 95 ? 6.564 -1.466 1.819 1.00 87.94 95 ILE A CA 1
ATOM 772 C C . ILE A 1 95 ? 7.116 -0.899 3.134 1.00 87.94 95 ILE A C 1
ATOM 774 O O . ILE A 1 95 ? 6.943 -1.522 4.178 1.00 87.94 95 ILE A O 1
ATOM 778 N N . GLU A 1 96 ? 7.674 0.319 3.121 1.00 87.12 96 GLU A N 1
ATOM 779 C CA . GLU A 1 96 ? 8.139 1.028 4.329 1.00 87.12 96 GLU A CA 1
ATOM 780 C C . GLU A 1 96 ? 7.050 1.140 5.412 1.00 87.12 96 GLU A C 1
ATO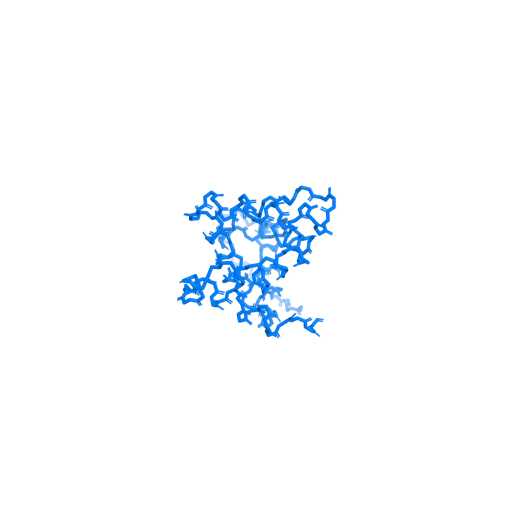M 782 O O . GLU A 1 96 ? 7.344 1.157 6.604 1.00 87.12 96 GLU A O 1
ATOM 787 N N . GLN A 1 97 ? 5.783 1.226 5.006 1.00 88.00 97 GLN A N 1
ATOM 788 C CA . GLN A 1 97 ? 4.641 1.433 5.897 1.00 88.00 97 GLN A CA 1
ATOM 789 C C . GLN A 1 97 ? 3.756 0.202 6.058 1.00 88.00 97 GLN A C 1
ATOM 791 O O . GLN A 1 97 ? 2.660 0.310 6.612 1.00 88.00 97 GLN A O 1
ATOM 796 N N . TRP A 1 98 ? 4.208 -0.964 5.599 1.00 88.00 98 TRP A N 1
ATOM 797 C CA . TRP A 1 98 ? 3.383 -2.164 5.544 1.00 88.00 98 TRP A CA 1
ATOM 798 C C . TRP A 1 98 ? 2.770 -2.505 6.904 1.00 88.00 98 TRP A C 1
ATOM 800 O O . TRP A 1 98 ? 1.560 -2.698 7.017 1.00 88.00 98 TRP A O 1
ATOM 810 N N . THR A 1 99 ? 3.577 -2.452 7.965 1.00 88.38 99 THR A N 1
ATOM 811 C CA . THR A 1 99 ? 3.139 -2.701 9.345 1.00 88.38 99 THR A CA 1
ATOM 812 C C . THR A 1 99 ? 2.070 -1.707 9.808 1.00 88.38 99 THR A C 1
ATOM 814 O O . THR A 1 99 ? 1.065 -2.109 10.394 1.00 88.38 99 THR A O 1
ATOM 817 N N . ASN A 1 100 ? 2.235 -0.419 9.496 1.00 90.19 100 ASN A N 1
ATOM 818 C CA . ASN A 1 100 ? 1.281 0.629 9.872 1.00 90.19 100 ASN A CA 1
ATOM 819 C C . ASN A 1 100 ? -0.052 0.459 9.137 1.00 90.19 100 ASN A C 1
ATOM 821 O O . ASN A 1 100 ? -1.123 0.630 9.722 1.00 90.19 100 ASN A O 1
ATOM 825 N N . LEU A 1 101 ? 0.006 0.109 7.851 1.00 91.00 101 LEU A N 1
ATOM 826 C CA . LEU A 1 101 ? -1.183 -0.152 7.052 1.00 91.00 101 LEU A CA 1
ATOM 827 C C . LEU A 1 101 ? -1.921 -1.405 7.534 1.00 91.00 101 LEU A C 1
ATOM 829 O O . LEU A 1 101 ? -3.147 -1.374 7.635 1.00 91.00 101 LEU A O 1
ATOM 833 N N . ASN A 1 102 ? -1.191 -2.465 7.887 1.00 90.19 102 ASN A N 1
ATOM 834 C CA . ASN A 1 102 ? -1.767 -3.680 8.461 1.00 90.19 102 ASN A CA 1
ATOM 835 C C . ASN A 1 102 ? -2.519 -3.372 9.755 1.00 90.19 102 ASN A C 1
ATOM 837 O O . ASN A 1 102 ? -3.692 -3.722 9.882 1.00 90.19 102 ASN A O 1
ATOM 841 N N . GLU A 1 103 ? -1.886 -2.659 10.686 1.00 91.12 103 GLU A N 1
ATOM 842 C CA . GLU A 1 103 ? -2.530 -2.256 11.938 1.00 91.12 103 GLU A CA 1
ATOM 843 C C . GLU A 1 103 ? -3.795 -1.426 11.671 1.00 91.12 103 GLU A C 1
ATOM 845 O O . GLU A 1 103 ? -4.857 -1.670 12.250 1.00 91.12 103 GLU A O 1
ATOM 850 N N . TYR A 1 104 ? -3.719 -0.489 10.726 1.00 92.75 104 TYR A N 1
ATOM 851 C CA . TYR A 1 104 ? -4.839 0.373 10.381 1.00 92.75 104 TYR A CA 1
ATOM 852 C C . TYR A 1 104 ? -6.022 -0.395 9.759 1.00 92.75 104 TYR A C 1
ATOM 854 O O . TYR A 1 104 ? -7.155 -0.284 10.232 1.00 92.75 104 TYR A O 1
ATOM 862 N N . PHE A 1 105 ? -5.794 -1.188 8.709 1.00 92.88 105 PHE A N 1
ATOM 863 C CA . PHE A 1 105 ? -6.872 -1.850 7.965 1.00 92.88 105 PHE A CA 1
ATOM 864 C C . PHE A 1 105 ? -7.396 -3.123 8.642 1.00 92.88 105 PHE A C 1
ATOM 866 O O . PHE A 1 105 ? -8.591 -3.422 8.527 1.00 92.88 105 PHE A O 1
ATOM 873 N N . ILE A 1 106 ? -6.541 -3.868 9.347 1.00 92.25 106 ILE A N 1
ATOM 874 C CA . ILE A 1 106 ? -6.910 -5.152 9.957 1.00 92.25 106 ILE A CA 1
ATOM 875 C C . ILE A 1 106 ? -7.400 -4.984 11.395 1.00 92.25 106 ILE A C 1
ATOM 877 O O . ILE A 1 106 ? -8.306 -5.716 11.796 1.00 92.25 106 ILE A O 1
ATOM 881 N N . ARG A 1 107 ? -6.868 -4.023 12.165 1.00 92.12 107 ARG A N 1
ATOM 882 C CA . ARG A 1 107 ? -7.262 -3.827 13.571 1.00 92.12 107 ARG A CA 1
ATOM 883 C C . ARG A 1 107 ? -8.081 -2.562 13.795 1.00 92.12 107 ARG A C 1
ATOM 885 O O . ARG A 1 107 ? -9.234 -2.660 14.211 1.00 92.12 107 ARG A O 1
ATOM 892 N N . PHE A 1 108 ? -7.532 -1.392 13.473 1.00 94.62 108 PHE A N 1
ATOM 893 C CA . PHE A 1 108 ? -8.161 -0.109 13.802 1.00 94.62 108 PHE A CA 1
ATOM 894 C C . PHE A 1 108 ? -9.525 0.086 13.115 1.00 94.62 108 PHE A C 1
ATOM 896 O O . PHE A 1 108 ? -10.518 0.376 13.779 1.00 94.62 108 PHE A O 1
ATOM 903 N N . ILE A 1 109 ? -9.623 -0.113 11.794 1.00 95.12 109 ILE A N 1
ATOM 904 C CA . ILE A 1 109 ? -10.892 0.098 11.076 1.00 95.12 109 ILE A CA 1
ATOM 905 C C . ILE A 1 109 ? -12.016 -0.826 11.584 1.00 95.12 109 ILE A C 1
ATOM 907 O O . ILE A 1 109 ? -13.091 -0.304 11.890 1.00 95.12 109 ILE A O 1
ATOM 911 N N . PRO A 1 110 ? -11.826 -2.153 11.731 1.00 93.75 110 PRO A N 1
ATOM 912 C CA . PRO A 1 110 ? -12.871 -3.023 12.275 1.00 93.75 110 PRO A CA 1
ATOM 913 C C . PRO A 1 110 ? -13.311 -2.704 13.697 1.00 93.75 110 PRO A C 1
ATOM 915 O O . PRO A 1 110 ? -14.494 -2.854 14.007 1.00 93.75 110 PRO A O 1
ATOM 918 N N . MET A 1 111 ? -12.383 -2.266 14.549 1.00 94.31 111 MET A N 1
ATOM 919 C CA . MET A 1 111 ? -12.688 -1.913 15.934 1.00 94.31 111 MET A CA 1
ATOM 920 C C . MET A 1 111 ? -13.477 -0.604 16.030 1.00 94.31 111 MET A C 1
ATOM 922 O O . MET A 1 111 ? -14.410 -0.508 16.826 1.00 94.31 111 MET A O 1
ATOM 926 N N . ASN A 1 112 ? -13.146 0.381 15.193 1.00 94.81 112 ASN A N 1
ATOM 927 C CA . ASN A 1 112 ? -13.642 1.748 15.347 1.00 94.81 112 ASN A CA 1
ATOM 928 C C . ASN A 1 112 ? -14.776 2.105 14.371 1.00 94.81 112 ASN A C 1
ATOM 930 O O . ASN A 1 112 ? -15.599 2.964 14.681 1.00 94.81 112 ASN A O 1
ATOM 934 N N . TYR A 1 113 ? -14.862 1.451 13.207 1.00 93.25 113 TYR A N 1
ATOM 935 C CA . TYR A 1 113 ? -15.752 1.859 12.115 1.00 93.25 113 TYR A CA 1
ATOM 936 C C . TYR A 1 113 ? -16.439 0.680 11.415 1.00 93.25 113 TYR A C 1
ATOM 938 O O . TYR A 1 113 ? -16.210 0.406 10.235 1.00 93.25 113 TYR A O 1
ATOM 946 N N . LYS A 1 114 ? -17.388 0.036 12.105 1.00 91.75 114 LYS A N 1
ATOM 947 C CA . LYS A 1 114 ? -18.177 -1.083 11.549 1.00 91.75 114 LYS A CA 1
ATOM 948 C C . LYS A 1 114 ? -18.869 -0.754 10.219 1.00 91.75 114 LYS A C 1
ATOM 950 O O . LYS A 1 114 ? -18.954 -1.609 9.346 1.00 91.75 114 LYS A O 1
ATOM 955 N N . ILE A 1 115 ? -19.316 0.491 10.030 1.00 91.62 115 ILE A N 1
ATOM 956 C CA . ILE A 1 115 ? -20.000 0.922 8.798 1.00 91.62 115 ILE A CA 1
ATOM 957 C C . ILE A 1 115 ? -19.092 0.881 7.560 1.00 91.62 115 ILE A C 1
ATOM 959 O O . ILE A 1 115 ? -19.567 0.731 6.437 1.00 91.62 115 ILE A O 1
ATOM 963 N N . LEU A 1 116 ? -17.776 1.002 7.757 1.00 91.50 116 LEU A N 1
ATOM 964 C CA . LEU A 1 116 ? -16.797 0.998 6.676 1.00 91.50 116 LEU A CA 1
ATOM 965 C C . LEU A 1 116 ? -16.425 -0.415 6.215 1.00 91.50 116 LEU A C 1
ATOM 967 O O . LEU A 1 116 ? -15.819 -0.554 5.156 1.00 91.50 116 LEU A O 1
ATOM 971 N N . LEU A 1 117 ? -16.826 -1.450 6.957 1.00 90.56 117 LEU A N 1
ATOM 972 C CA . LEU A 1 117 ? -16.514 -2.845 6.639 1.00 90.56 117 LEU A CA 1
ATOM 973 C C . LEU A 1 117 ? -17.1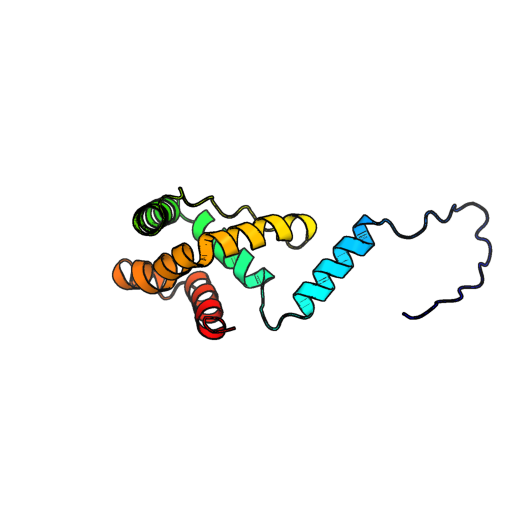54 -3.320 5.331 1.00 90.56 117 LEU A C 1
ATOM 975 O O . LEU A 1 117 ? -16.594 -4.180 4.661 1.00 90.56 117 LEU A O 1
ATOM 979 N N . ASN A 1 118 ? -18.279 -2.715 4.944 1.00 92.31 118 ASN A N 1
ATOM 980 C CA . ASN A 1 118 ? -18.969 -3.009 3.687 1.00 92.31 118 ASN A CA 1
ATOM 981 C C . ASN A 1 118 ? -18.468 -2.144 2.517 1.00 92.31 118 ASN A C 1
ATOM 983 O O . ASN A 1 118 ? -18.991 -2.232 1.407 1.00 92.31 118 ASN A O 1
ATOM 987 N N . ASN A 1 119 ? -17.491 -1.257 2.742 1.00 94.00 119 ASN A N 1
ATOM 988 C CA . ASN A 1 119 ? -16.965 -0.413 1.679 1.00 94.00 119 ASN A CA 1
ATOM 989 C C . ASN A 1 119 ? -16.171 -1.259 0.675 1.00 94.00 119 ASN A C 1
ATOM 991 O O . ASN A 1 119 ? -15.230 -1.948 1.061 1.00 94.00 119 ASN A O 1
ATOM 995 N N . HIS A 1 120 ? -16.495 -1.138 -0.614 1.00 91.88 120 HIS A N 1
ATOM 996 C CA . HIS A 1 120 ? -15.832 -1.893 -1.680 1.00 91.88 120 HIS A CA 1
ATOM 997 C C . HIS A 1 120 ? -14.299 -1.797 -1.616 1.00 91.88 120 HIS A C 1
ATOM 999 O O . HIS A 1 120 ? -13.618 -2.815 -1.619 1.00 91.88 120 HIS A O 1
ATOM 1005 N N . HIS A 1 121 ? -13.742 -0.590 -1.473 1.00 91.00 121 HIS A N 1
ATOM 1006 C CA . HIS A 1 121 ? -12.288 -0.409 -1.426 1.00 91.00 121 HIS A CA 1
ATOM 1007 C C . HIS A 1 121 ? -11.671 -1.002 -0.159 1.00 91.00 121 HIS A C 1
ATOM 1009 O O . HIS A 1 121 ? -10.584 -1.561 -0.230 1.00 91.00 121 HIS A O 1
ATOM 1015 N N . TYR A 1 122 ? -12.361 -0.922 0.985 1.00 93.44 122 TYR A N 1
ATOM 1016 C CA . TYR A 1 122 ? -11.905 -1.579 2.212 1.00 93.44 122 TYR A CA 1
ATOM 1017 C C . TYR A 1 122 ? -11.812 -3.094 2.029 1.00 93.44 122 TYR A C 1
ATOM 1019 O O . TYR A 1 122 ? -10.798 -3.692 2.374 1.00 93.44 122 TYR A O 1
ATOM 1027 N N . ILE A 1 123 ? -12.859 -3.698 1.462 1.00 91.56 123 ILE A N 1
ATOM 1028 C CA . ILE A 1 123 ? -12.923 -5.138 1.216 1.00 91.56 123 ILE A CA 1
ATOM 1029 C C . ILE A 1 123 ? -11.794 -5.563 0.276 1.00 91.56 123 ILE A C 1
ATOM 1031 O O . ILE A 1 123 ? -11.057 -6.480 0.621 1.00 91.56 123 ILE A O 1
ATOM 1035 N N . GLN A 1 124 ? -11.605 -4.869 -0.851 1.00 90.94 124 GLN A N 1
ATOM 1036 C CA . GLN A 1 124 ? -10.536 -5.196 -1.802 1.00 90.94 124 GLN A CA 1
ATOM 1037 C C . GLN A 1 124 ? -9.147 -5.090 -1.166 1.00 90.94 124 GLN A C 1
ATOM 1039 O O . GLN A 1 124 ? -8.343 -6.011 -1.270 1.00 90.94 124 GLN A O 1
ATOM 1044 N N . ILE A 1 125 ? -8.881 -4.006 -0.429 1.00 90.94 125 ILE A N 1
ATOM 1045 C CA . ILE A 1 125 ? -7.620 -3.832 0.305 1.00 90.94 125 ILE A CA 1
ATOM 1046 C C . ILE A 1 125 ? -7.418 -4.982 1.301 1.00 90.94 125 ILE A C 1
ATOM 1048 O O . ILE A 1 125 ? -6.348 -5.583 1.346 1.00 90.94 125 ILE A O 1
ATOM 1052 N N . LYS A 1 126 ? -8.451 -5.322 2.080 1.00 89.25 126 LYS A N 1
ATOM 1053 C CA . LYS A 1 126 ? -8.390 -6.385 3.088 1.00 89.25 126 LYS A CA 1
ATOM 1054 C C . LYS A 1 126 ? -8.171 -7.768 2.475 1.00 89.25 126 LYS A C 1
ATOM 1056 O O . LYS A 1 126 ? -7.395 -8.536 3.030 1.00 89.25 126 LYS A O 1
ATOM 1061 N N . ILE A 1 127 ? -8.844 -8.095 1.371 1.00 86.81 127 ILE A N 1
ATOM 1062 C CA . ILE A 1 127 ? -8.667 -9.372 0.663 1.00 86.81 127 ILE A CA 1
ATOM 1063 C C . ILE A 1 127 ? -7.215 -9.516 0.211 1.00 86.81 127 ILE A C 1
ATOM 1065 O O . ILE A 1 127 ? -6.600 -10.546 0.466 1.00 86.81 127 ILE A O 1
ATOM 1069 N N . ILE A 1 128 ? -6.655 -8.463 -0.389 1.00 82.56 128 ILE A N 1
ATOM 1070 C CA . ILE A 1 128 ? -5.266 -8.467 -0.855 1.00 82.56 128 ILE A CA 1
ATOM 1071 C C . ILE A 1 128 ? -4.304 -8.642 0.326 1.00 82.56 128 ILE A C 1
ATOM 1073 O O . ILE A 1 128 ? -3.389 -9.450 0.233 1.00 82.56 128 ILE A O 1
ATOM 1077 N N . TYR A 1 129 ? -4.547 -7.986 1.466 1.00 81.94 129 TYR A N 1
ATOM 1078 C CA . TYR A 1 129 ? -3.768 -8.251 2.679 1.00 81.94 129 TYR A CA 1
ATOM 1079 C C . TYR A 1 129 ? -3.863 -9.715 3.121 1.00 81.94 129 TYR A C 1
ATOM 1081 O O . TYR A 1 129 ? -2.844 -10.362 3.322 1.00 81.94 129 TYR A O 1
ATOM 1089 N N . LEU A 1 130 ? -5.071 -10.265 3.254 1.00 79.44 130 LEU A N 1
ATOM 1090 C CA . LEU A 1 130 ? -5.269 -11.629 3.757 1.00 79.44 130 LEU A CA 1
ATOM 1091 C C . LEU A 1 130 ? -4.635 -12.701 2.870 1.00 79.44 130 LEU A C 1
ATOM 1093 O O . LEU A 1 130 ? -4.114 -13.681 3.397 1.00 79.44 130 LEU A O 1
ATOM 1097 N N . ASN A 1 131 ? -4.649 -12.504 1.555 1.00 79.75 131 ASN A N 1
ATOM 1098 C CA . ASN A 1 131 ? -4.074 -13.456 0.610 1.00 79.75 131 ASN A CA 1
ATOM 1099 C C . ASN A 1 131 ?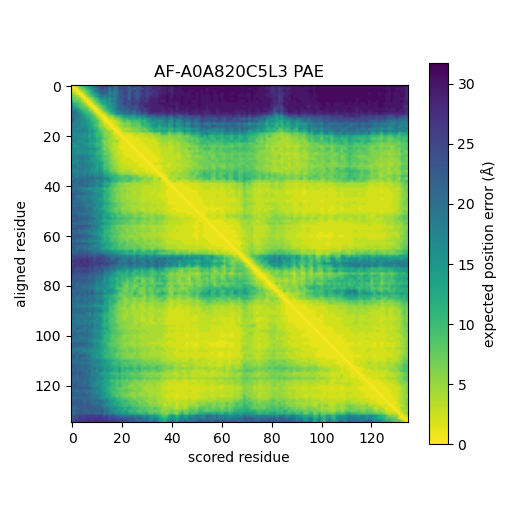 -2.541 -13.465 0.621 1.00 79.75 131 ASN A C 1
ATOM 1101 O O . ASN A 1 131 ? -1.953 -14.410 0.109 1.00 79.75 131 ASN A O 1
ATOM 1105 N N . HIS A 1 132 ? -1.911 -12.443 1.204 1.00 72.38 132 HIS A N 1
ATOM 1106 C CA . HIS A 1 132 ? -0.490 -12.179 1.009 1.00 72.38 132 HIS A CA 1
ATOM 1107 C C . HIS A 1 132 ? 0.276 -11.764 2.277 1.00 72.38 132 HIS A C 1
ATOM 1109 O O . HIS A 1 132 ? 1.382 -11.236 2.215 1.00 72.38 132 HIS A O 1
ATOM 1115 N N . ILE A 1 133 ? -0.294 -12.004 3.459 1.00 60.38 133 ILE A N 1
ATOM 1116 C CA . ILE A 1 133 ? 0.379 -11.779 4.751 1.00 60.38 133 ILE A CA 1
ATOM 1117 C C . ILE A 1 133 ? 1.545 -12.770 4.992 1.00 60.38 133 ILE A C 1
ATOM 1119 O O . ILE A 1 133 ? 2.329 -12.554 5.915 1.00 60.38 133 ILE A O 1
ATOM 1123 N N . PHE A 1 134 ? 1.685 -13.822 4.174 1.00 47.84 134 PHE A N 1
ATOM 1124 C CA . PHE A 1 134 ? 2.644 -14.921 4.369 1.00 47.84 134 PHE A CA 1
ATOM 1125 C C . PHE A 1 134 ? 3.554 -15.230 3.162 1.00 47.84 134 PHE A C 1
ATOM 1127 O O . PHE A 1 134 ? 4.257 -16.240 3.210 1.00 47.84 134 PHE A O 1
ATOM 1134 N N . ASP A 1 135 ? 3.540 -14.394 2.120 1.00 49.16 135 ASP A N 1
ATOM 1135 C CA . ASP A 1 135 ? 4.510 -14.459 1.009 1.00 49.16 135 ASP A CA 1
ATOM 1136 C C . ASP A 1 135 ? 5.767 -13.637 1.350 1.00 49.16 135 ASP A C 1
ATOM 1138 O O . ASP A 1 135 ? 6.889 -14.110 1.053 1.00 49.16 135 ASP A O 1
#

Sequence (135 aa):
MVRSSSTIKSNIGLIHIGSCPLHLIHNSFKIGIDSTNWSIEEFLNNLVFWFSRSPSRREDYLKVAKNLSNDIGKFIRRFIITRWLNAGPIIERVIEQWTNLNEYFIRFIPMNYKILLNNHHYIQIKIIYLNHIFD

Secondary structure (DSSP, 8-state):
-----------TT-------HHHHHHHHHHHHHHTSSS-HHHHHHHHHHHHHS-HHHHHHHHHHHHHH-SS--PPPPPP-TT-GGGHHHHHHHHHHTHHHHHIIIIIIHHHH-GGGGG-HHHHHHHHHHHHHTT-

Radius of gyration: 20.47 Å; Cα contacts (8 Å, |Δi|>4): 85; chains: 1; bounding box: 38×29×66 Å

pLDDT: mean 81.17, std 12.86, range [38.88, 95.12]

Solvent-accessible surface area (backbone atoms only — not comparable to full-atom values): 8339 Å² total; per-residue (Å²): 141,81,88,80,87,72,85,78,78,80,62,90,88,67,82,85,83,72,80,59,69,66,59,54,54,45,50,51,53,51,52,56,48,70,71,42,97,56,67,57,69,60,47,49,48,35,52,40,49,60,49,69,76,32,70,65,57,45,52,52,46,40,55,49,16,49,74,77,36,96,50,79,61,71,78,72,57,85,76,55,90,93,42,57,80,61,43,54,70,34,52,52,47,46,61,79,37,42,68,45,51,48,48,38,67,70,47,48,40,62,76,75,36,68,82,52,64,77,34,67,51,52,43,54,49,49,51,55,46,70,79,51,79,84,118

Foldseek 3Di:
DDDDPDDDPDPPPDDCPDDDVQVVVVVVLVVVVVPDPAPLVLLLQLQLVVCVVDPVLVVVLQVLCVVVDVDRLDDQDDDDPVCSVSVVVNVVSCVVCVVSVCCSLVPVCVVPPVPCCPPPSSVVNVVSCVVPVPD

Mean predicted aligned error: 9.33 Å